Protein AF-A0A3S4INH4-F1 (afdb_monomer_lite)

Organism: Salmonella enterica I (NCBI:txid59201)

InterPro domains:
  IPR002901 Mannosyl-glycoprotein endo-beta-N-acetylglucosamidase-like domain [PF01832] (3-47)
  IPR053195 Bax-like [PTHR40572] (1-56)

Secondary structure (DSSP, 8-state):
------S--HHHHHHHHHHHHTTTTSHHHHHH--TT-PBPSSSS----TTS---BPPP---

Sequence (61 aa):
MLERVDIIPTSMVATMAAAESGWGTSKLARSNNNLFGMKCTKGRCTNTPGKVKGYSPIRVG

Structure (mmCIF, N/CA/C/O backbone):
data_AF-A0A3S4INH4-F1
#
_entry.id   AF-A0A3S4INH4-F1
#
loop_
_atom_site.group_PDB
_atom_site.id
_atom_site.type_symbol
_atom_site.label_atom_id
_atom_site.label_alt_id
_atom_site.label_comp_id
_atom_site.label_asym_id
_atom_site.label_entity_id
_atom_site.label_seq_id
_atom_site.pdbx_PDB_ins_code
_atom_site.Cartn_x
_atom_site.Cartn_y
_atom_site.Cartn_z
_atom_site.occupancy
_atom_site.B_iso_or_equiv
_atom_site.auth_seq_id
_atom_site.auth_comp_id
_atom_site.auth_asym_id
_atom_site.auth_atom_id
_atom_site.pdbx_PDB_model_num
ATOM 1 N N . MET A 1 1 ? -0.273 -35.331 14.416 1.00 59.47 1 MET A N 1
ATOM 2 C CA . MET A 1 1 ? -0.622 -35.053 13.009 1.00 59.47 1 MET A CA 1
ATOM 3 C C . MET A 1 1 ? -0.753 -33.545 12.872 1.00 59.47 1 MET A C 1
ATOM 5 O O . MET A 1 1 ? -1.600 -32.988 13.551 1.00 59.47 1 MET A O 1
ATOM 9 N N . LEU A 1 2 ? 0.140 -32.877 12.134 1.00 60.75 2 LEU A N 1
ATOM 10 C CA . LEU A 1 2 ? 0.014 -31.441 11.854 1.00 60.75 2 LEU A CA 1
ATOM 11 C C . LEU A 1 2 ? -0.927 -31.286 10.656 1.00 60.75 2 LEU A C 1
ATOM 13 O O . LEU A 1 2 ? -0.563 -31.673 9.547 1.00 60.75 2 LEU A O 1
ATOM 17 N N . GLU A 1 3 ? -2.131 -30.766 10.887 1.00 69.00 3 GLU A N 1
ATOM 18 C CA . GLU A 1 3 ? -3.000 -30.311 9.802 1.00 69.00 3 GLU A CA 1
ATOM 19 C C . GLU A 1 3 ? -2.295 -29.166 9.072 1.00 69.00 3 GLU A C 1
ATOM 21 O O . GLU A 1 3 ? -1.922 -28.156 9.674 1.00 69.00 3 GLU A O 1
ATOM 26 N N . ARG A 1 4 ? -2.064 -29.339 7.769 1.00 65.69 4 ARG A N 1
ATOM 27 C CA . ARG A 1 4 ? -1.647 -28.227 6.921 1.00 65.69 4 ARG A CA 1
ATOM 28 C C . ARG A 1 4 ? -2.853 -27.313 6.765 1.00 65.69 4 ARG A C 1
ATOM 30 O O . ARG A 1 4 ? -3.859 -27.694 6.181 1.00 65.69 4 ARG A O 1
ATOM 37 N N . VAL A 1 5 ? -2.748 -26.116 7.325 1.00 69.00 5 VAL A N 1
ATOM 38 C CA . VAL A 1 5 ? -3.702 -25.042 7.075 1.00 69.00 5 VAL A CA 1
ATOM 39 C C . VAL A 1 5 ? -3.226 -24.325 5.817 1.00 69.00 5 VAL A C 1
ATOM 41 O O . VAL A 1 5 ? -2.382 -23.435 5.881 1.00 69.00 5 VAL A O 1
A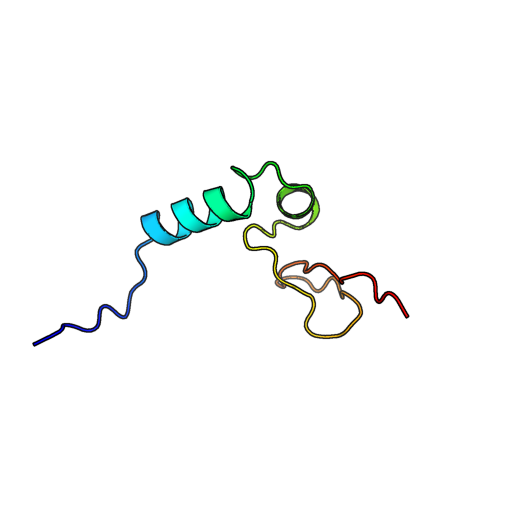TOM 44 N N . ASP A 1 6 ? -3.735 -24.740 4.659 1.00 72.12 6 ASP A N 1
ATOM 45 C CA . ASP A 1 6 ? -3.394 -24.126 3.364 1.00 72.12 6 ASP A CA 1
ATOM 46 C C . ASP A 1 6 ? -4.114 -22.778 3.133 1.00 72.12 6 ASP A C 1
ATOM 48 O O . ASP A 1 6 ? -3.931 -22.124 2.106 1.00 72.12 6 ASP A O 1
ATOM 52 N N . ILE A 1 7 ? -4.930 -22.335 4.097 1.00 85.94 7 ILE A N 1
ATOM 53 C CA . ILE A 1 7 ? -5.699 -21.090 4.037 1.00 85.94 7 ILE A CA 1
ATOM 54 C C . ILE A 1 7 ? -5.101 -20.081 5.015 1.00 85.94 7 ILE A C 1
ATOM 56 O O . ILE A 1 7 ? -5.192 -20.238 6.230 1.00 85.94 7 ILE A O 1
ATOM 60 N N . ILE A 1 8 ? -4.537 -18.998 4.485 1.00 87.88 8 ILE A N 1
ATOM 61 C CA . ILE A 1 8 ? -4.079 -17.883 5.315 1.00 87.88 8 ILE A CA 1
ATOM 62 C C . ILE A 1 8 ? -5.312 -17.082 5.767 1.00 87.88 8 ILE A C 1
ATOM 64 O O . ILE A 1 8 ? -6.042 -16.569 4.914 1.00 87.88 8 ILE A O 1
ATOM 68 N N . PRO A 1 9 ? -5.567 -16.940 7.081 1.00 91.25 9 PRO A N 1
ATOM 69 C CA . PRO A 1 9 ? -6.713 -16.184 7.566 1.00 91.25 9 PRO A CA 1
ATOM 70 C C . PRO A 1 9 ? -6.593 -14.698 7.207 1.00 91.25 9 PRO A C 1
ATOM 72 O O . PRO A 1 9 ? -5.518 -14.097 7.252 1.00 91.25 9 PRO A O 1
ATOM 75 N N . THR A 1 10 ? -7.726 -14.076 6.886 1.00 93.69 10 THR A N 1
ATOM 76 C CA . THR A 1 10 ? -7.793 -12.672 6.446 1.00 93.69 10 THR A CA 1
ATOM 77 C C . THR A 1 10 ? -7.269 -11.697 7.496 1.00 93.69 10 THR A C 1
ATOM 79 O O . THR A 1 10 ? -6.598 -10.726 7.149 1.00 93.69 10 THR A O 1
ATOM 82 N N . SER A 1 11 ? -7.515 -11.973 8.778 1.00 94.75 11 SER A N 1
ATOM 83 C CA . SER A 1 11 ? -7.001 -11.179 9.896 1.00 94.75 11 SER A CA 1
ATOM 84 C C . SER A 1 11 ? -5.473 -11.146 9.924 1.00 94.75 11 SER A C 1
ATOM 86 O O . SER A 1 11 ? -4.898 -10.085 10.141 1.00 94.75 11 SER A O 1
ATOM 88 N N . MET A 1 12 ? -4.816 -12.271 9.631 1.00 94.19 12 MET A N 1
ATOM 89 C CA . MET A 1 12 ? -3.357 -12.356 9.555 1.00 94.19 12 MET A CA 1
ATOM 90 C C . MET A 1 12 ? -2.818 -11.527 8.387 1.00 94.19 12 MET A C 1
ATOM 92 O O . MET A 1 12 ? -1.852 -10.785 8.544 1.00 94.19 12 MET A O 1
ATOM 96 N N . VAL A 1 13 ? -3.459 -11.592 7.217 1.00 94.88 13 VAL A N 1
ATOM 97 C CA . VAL A 1 13 ? -3.067 -10.756 6.068 1.00 94.88 13 VAL A CA 1
ATOM 98 C C . VAL A 1 13 ? -3.248 -9.269 6.383 1.00 94.88 13 VAL A C 1
ATOM 100 O O . VAL A 1 13 ? -2.383 -8.464 6.038 1.00 94.88 13 VAL A O 1
ATOM 103 N N . ALA A 1 14 ? -4.333 -8.899 7.067 1.00 95.31 14 ALA A N 1
ATOM 104 C CA . ALA A 1 14 ? -4.607 -7.519 7.454 1.00 95.31 14 ALA A CA 1
ATOM 105 C C . ALA A 1 14 ? -3.581 -6.977 8.462 1.00 95.31 14 ALA A C 1
ATOM 107 O O . ALA A 1 14 ? -3.092 -5.859 8.289 1.00 95.31 14 ALA A O 1
ATOM 108 N N . THR A 1 15 ? -3.213 -7.759 9.481 1.00 96.62 15 THR A N 1
ATOM 109 C CA . THR A 1 15 ? -2.206 -7.342 10.469 1.00 96.62 15 THR A CA 1
ATOM 110 C C . THR A 1 15 ? -0.819 -7.224 9.847 1.00 96.62 15 THR A C 1
ATOM 112 O O . THR A 1 15 ? -0.133 -6.234 10.099 1.00 96.62 15 THR A O 1
ATOM 115 N N . MET A 1 16 ? -0.429 -8.157 8.972 1.00 96.19 16 MET A N 1
ATOM 116 C CA . MET A 1 16 ? 0.824 -8.055 8.216 1.00 96.19 16 MET A CA 1
ATOM 117 C C . MET A 1 16 ? 0.833 -6.813 7.320 1.00 96.19 16 MET A C 1
ATOM 119 O O . MET A 1 16 ? 1.783 -6.037 7.353 1.00 96.19 16 MET A O 1
ATOM 123 N N . ALA A 1 17 ? -0.245 -6.564 6.572 1.00 95.94 17 ALA A N 1
ATOM 124 C CA . ALA A 1 17 ? -0.346 -5.377 5.729 1.00 95.94 17 ALA A CA 1
ATOM 125 C C . ALA A 1 17 ? -0.239 -4.078 6.546 1.00 95.94 17 ALA A C 1
ATOM 127 O O . ALA A 1 17 ? 0.428 -3.138 6.115 1.00 95.94 17 ALA A O 1
ATOM 128 N N . ALA A 1 18 ? -0.865 -4.011 7.726 1.00 95.75 18 ALA A N 1
ATOM 129 C CA . ALA A 1 18 ? -0.755 -2.861 8.621 1.00 95.75 18 ALA A CA 1
ATOM 130 C C . ALA A 1 18 ? 0.678 -2.674 9.146 1.00 95.75 18 ALA A C 1
ATOM 132 O O . ALA A 1 18 ? 1.174 -1.547 9.142 1.00 95.75 18 ALA A O 1
ATOM 133 N N . ALA A 1 19 ? 1.358 -3.754 9.537 1.00 96.75 19 ALA A N 1
ATOM 134 C CA . ALA A 1 19 ? 2.741 -3.704 10.005 1.00 96.75 19 ALA A CA 1
ATOM 135 C C . ALA A 1 19 ? 3.704 -3.215 8.906 1.00 96.75 19 ALA A C 1
ATOM 137 O O . ALA A 1 19 ? 4.434 -2.248 9.115 1.00 96.75 19 ALA A O 1
ATOM 138 N N . GLU A 1 20 ? 3.642 -3.806 7.711 1.00 96.56 20 GLU A N 1
ATOM 139 C CA . GLU A 1 20 ? 4.552 -3.496 6.595 1.00 96.56 20 GLU A CA 1
ATOM 140 C C . GLU A 1 20 ? 4.320 -2.100 5.990 1.00 96.56 20 GLU A C 1
ATOM 142 O O . GLU A 1 20 ? 5.240 -1.450 5.487 1.00 96.56 20 GLU A O 1
ATOM 147 N N . SER A 1 21 ? 3.082 -1.600 6.045 1.00 95.50 21 SER A N 1
ATOM 148 C CA . SER A 1 21 ? 2.721 -0.297 5.471 1.00 95.50 21 SER A CA 1
ATOM 149 C C . SER A 1 21 ? 2.733 0.862 6.470 1.00 95.50 21 SER A C 1
ATOM 151 O O . SER A 1 21 ? 2.452 2.001 6.075 1.00 95.50 21 SER A O 1
ATOM 153 N N . GLY A 1 22 ? 3.019 0.594 7.749 1.00 95.88 22 GLY A N 1
ATOM 154 C CA . GLY A 1 22 ? 2.881 1.570 8.829 1.00 95.88 22 GLY A CA 1
ATOM 155 C C . GLY A 1 22 ? 1.443 2.076 8.941 1.00 95.88 22 GLY A C 1
ATOM 156 O O . GLY A 1 22 ? 1.196 3.274 8.804 1.00 95.88 22 GLY A O 1
ATOM 157 N N . TRP A 1 23 ? 0.483 1.162 9.095 1.00 95.44 23 TRP A N 1
ATOM 158 C CA . TRP A 1 23 ? -0.957 1.451 9.105 1.00 95.44 23 TRP A CA 1
ATOM 159 C C . TRP A 1 23 ? -1.437 2.19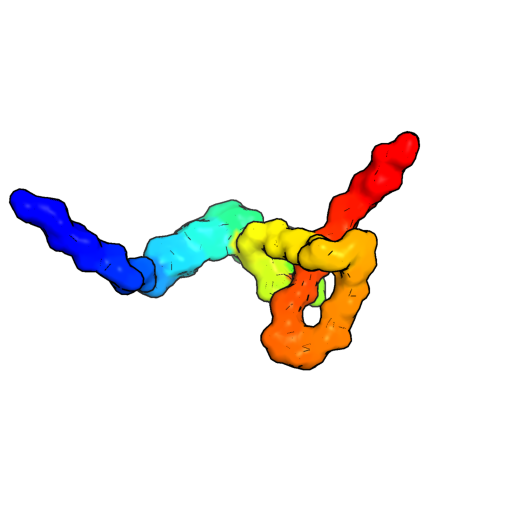2 7.843 1.00 95.44 23 TRP A C 1
ATOM 161 O O . TRP A 1 23 ? -2.280 3.085 7.902 1.00 95.44 23 TRP A O 1
ATOM 171 N N . GLY A 1 24 ? -0.863 1.865 6.682 1.00 93.50 24 GLY A N 1
ATOM 172 C CA . GLY A 1 24 ? -1.189 2.499 5.400 1.00 93.50 24 GLY A CA 1
ATOM 173 C C . GLY A 1 24 ? -0.618 3.910 5.216 1.00 93.50 24 GLY A C 1
ATOM 174 O O . GLY A 1 24 ? -0.974 4.603 4.259 1.00 93.50 24 GLY A O 1
ATOM 175 N N . THR A 1 25 ? 0.264 4.373 6.105 1.00 95.19 25 THR A N 1
ATOM 176 C CA . THR A 1 25 ? 0.822 5.735 6.030 1.00 95.19 25 THR A CA 1
ATOM 17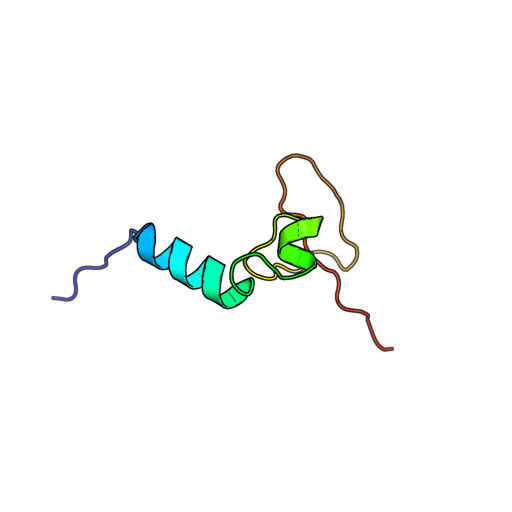7 C C . THR A 1 25 ? 2.063 5.848 5.150 1.00 95.19 25 THR A C 1
ATOM 179 O O . THR A 1 25 ? 2.404 6.953 4.720 1.00 95.19 25 THR A O 1
ATOM 182 N N . SER A 1 26 ? 2.701 4.723 4.815 1.00 94.12 26 SER A N 1
ATOM 183 C CA . SER A 1 26 ? 3.857 4.691 3.920 1.00 94.12 26 SER A CA 1
ATOM 184 C C . SER A 1 26 ? 3.570 5.373 2.575 1.00 94.12 26 SER A C 1
ATOM 186 O O . SER A 1 26 ? 2.507 5.206 1.969 1.00 94.12 26 SER A O 1
ATOM 188 N N . LYS A 1 27 ? 4.563 6.106 2.052 1.00 91.88 27 LYS A N 1
ATOM 189 C CA . LYS A 1 27 ? 4.489 6.765 0.735 1.00 91.88 27 LYS A CA 1
ATOM 190 C C . LYS A 1 27 ? 4.157 5.767 -0.377 1.00 91.88 27 LYS A C 1
ATOM 192 O O . LYS A 1 27 ? 3.399 6.086 -1.290 1.00 91.88 27 LYS A O 1
ATOM 197 N N . LEU A 1 28 ? 4.699 4.553 -0.277 1.00 92.00 28 LEU A N 1
ATOM 198 C CA . LEU A 1 28 ? 4.460 3.481 -1.236 1.00 92.00 28 LEU A CA 1
ATOM 199 C C . LEU A 1 28 ? 3.038 2.910 -1.111 1.00 92.00 28 LEU A C 1
ATOM 201 O O . LEU A 1 28 ? 2.386 2.677 -2.126 1.00 92.00 28 LEU A O 1
ATOM 205 N N . ALA A 1 29 ? 2.519 2.773 0.111 1.00 93.69 29 ALA A N 1
ATOM 206 C CA . ALA A 1 29 ? 1.138 2.358 0.339 1.00 93.69 29 ALA A CA 1
ATOM 207 C C . ALA A 1 29 ? 0.146 3.344 -0.300 1.00 93.69 29 ALA A C 1
ATOM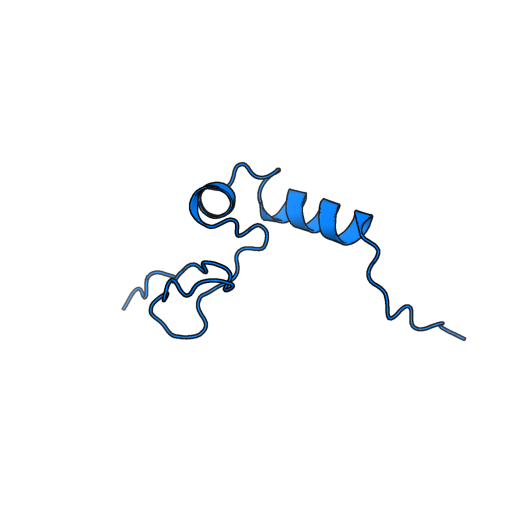 209 O O . ALA A 1 29 ? -0.723 2.924 -1.057 1.00 93.69 29 ALA A O 1
ATOM 210 N N . ARG A 1 30 ? 0.336 4.652 -0.083 1.00 92.19 30 ARG A N 1
ATOM 211 C CA . ARG A 1 30 ? -0.564 5.706 -0.589 1.00 92.19 30 ARG A CA 1
ATOM 212 C C . ARG A 1 30 ? -0.463 5.952 -2.095 1.00 92.19 30 ARG A C 1
ATOM 214 O O . ARG A 1 30 ? -1.476 6.137 -2.756 1.00 92.19 30 ARG A O 1
ATOM 221 N N . SER A 1 31 ? 0.752 5.982 -2.641 1.00 90.75 31 SER A N 1
ATOM 222 C CA . SER A 1 31 ? 0.974 6.290 -4.064 1.00 90.75 31 SER A CA 1
ATOM 223 C C . SER A 1 31 ? 0.652 5.100 -4.972 1.00 90.75 31 SER A C 1
ATOM 225 O O . SER A 1 31 ? 0.190 5.267 -6.103 1.00 90.75 31 SER A O 1
ATOM 227 N N . ASN A 1 32 ? 0.930 3.886 -4.494 1.00 90.56 32 ASN A N 1
ATOM 228 C CA . ASN A 1 32 ? 0.986 2.702 -5.340 1.00 90.56 32 ASN A CA 1
ATOM 229 C C . ASN A 1 32 ? 0.014 1.587 -4.923 1.00 90.56 32 ASN A C 1
ATOM 231 O O . ASN A 1 32 ? 0.002 0.546 -5.582 1.00 90.56 32 ASN A O 1
ATOM 235 N N . ASN A 1 33 ? -0.780 1.777 -3.862 1.00 91.19 33 ASN A N 1
ATOM 236 C CA . ASN A 1 33 ? -1.595 0.722 -3.243 1.00 91.19 33 ASN A CA 1
ATOM 237 C C . ASN A 1 33 ? -0.765 -0.535 -2.935 1.00 91.19 33 ASN A C 1
ATOM 239 O O . ASN A 1 33 ? -1.190 -1.666 -3.164 1.00 91.19 33 ASN A O 1
ATOM 243 N N . ASN A 1 34 ? 0.465 -0.328 -2.465 1.00 92.44 34 ASN A N 1
ATOM 244 C CA . ASN A 1 34 ? 1.442 -1.385 -2.250 1.00 92.44 34 ASN A CA 1
ATOM 245 C C . ASN A 1 34 ? 1.788 -1.465 -0.759 1.00 92.44 34 ASN A C 1
ATOM 247 O O . ASN A 1 34 ? 2.674 -0.766 -0.269 1.00 92.44 34 ASN A O 1
ATOM 251 N N . LEU A 1 35 ? 1.027 -2.304 -0.052 1.00 94.88 35 LEU A N 1
ATOM 252 C CA . LEU A 1 35 ? 1.077 -2.453 1.406 1.00 94.88 35 LEU A CA 1
ATOM 253 C C . LEU A 1 35 ? 2.244 -3.323 1.893 1.00 94.88 35 LEU A C 1
ATOM 255 O O . LEU A 1 35 ? 2.619 -3.225 3.050 1.00 94.88 35 LEU A O 1
ATOM 259 N N . PHE A 1 36 ? 2.825 -4.135 1.009 1.00 94.69 36 PHE A N 1
ATOM 260 C CA . PHE A 1 36 ? 3.854 -5.128 1.342 1.00 94.69 36 PHE A CA 1
ATOM 261 C C . PHE A 1 36 ? 5.243 -4.771 0.803 1.00 94.69 36 PHE A C 1
ATOM 263 O O . PHE A 1 36 ? 6.141 -5.605 0.792 1.00 94.69 36 PHE A O 1
ATOM 270 N N . GLY A 1 37 ? 5.426 -3.567 0.255 1.00 92.31 37 GLY A N 1
ATOM 271 C CA . GLY A 1 37 ? 6.729 -3.182 -0.282 1.00 92.31 37 GLY A CA 1
ATOM 272 C C . GLY A 1 37 ? 7.174 -4.038 -1.472 1.00 92.31 37 GLY A C 1
ATOM 273 O O . GLY A 1 37 ? 8.351 -4.365 -1.605 1.00 92.31 37 GLY A O 1
ATOM 274 N N . MET A 1 38 ? 6.257 -4.422 -2.361 1.00 92.00 38 MET A N 1
ATOM 275 C CA . MET A 1 38 ? 6.618 -5.237 -3.521 1.00 92.00 38 MET A CA 1
ATOM 276 C C . MET A 1 38 ? 7.534 -4.469 -4.481 1.00 92.00 38 MET A C 1
ATOM 278 O O . MET A 1 38 ? 7.259 -3.318 -4.839 1.00 92.00 38 MET A O 1
ATOM 282 N N . LYS A 1 39 ? 8.615 -5.123 -4.914 1.00 89.69 39 LYS A N 1
ATOM 283 C CA . LYS A 1 39 ? 9.549 -4.609 -5.923 1.00 89.69 39 LYS A CA 1
ATOM 284 C C . LYS A 1 39 ? 9.056 -4.911 -7.334 1.00 89.69 39 LYS A C 1
ATOM 286 O O . LYS A 1 39 ? 8.326 -5.871 -7.572 1.00 89.69 39 LYS A O 1
ATOM 291 N N . CYS A 1 40 ? 9.502 -4.106 -8.286 1.00 87.94 40 CYS A N 1
ATOM 292 C CA . CYS A 1 40 ? 9.291 -4.378 -9.703 1.00 87.94 40 CYS A CA 1
ATOM 293 C C . CYS A 1 40 ? 10.175 -5.550 -10.159 1.00 87.94 40 CYS A C 1
ATOM 295 O O . CYS A 1 40 ? 11.371 -5.573 -9.883 1.00 87.94 40 CYS A O 1
ATOM 297 N N . THR A 1 41 ? 9.590 -6.527 -10.862 1.00 79.19 41 THR A N 1
ATOM 298 C CA . THR A 1 41 ? 10.289 -7.748 -11.314 1.00 79.19 41 THR A CA 1
ATOM 299 C C . THR A 1 41 ? 11.391 -7.456 -12.332 1.00 79.19 41 THR A C 1
ATOM 301 O O . THR A 1 41 ? 12.408 -8.139 -12.374 1.00 79.19 41 THR A O 1
ATOM 304 N N . LYS A 1 42 ? 11.194 -6.432 -13.167 1.00 73.12 42 LYS A N 1
ATOM 305 C CA . LYS A 1 42 ? 12.194 -5.920 -14.108 1.00 73.12 42 LYS A CA 1
ATOM 306 C C . LYS A 1 42 ? 12.634 -4.553 -13.596 1.00 73.12 42 LYS A C 1
ATOM 308 O O . LYS A 1 42 ? 11.794 -3.805 -13.107 1.00 73.12 42 LYS A O 1
ATOM 313 N N . GLY A 1 43 ? 13.924 -4.224 -13.703 1.00 70.31 43 GLY A N 1
ATOM 314 C CA . GLY A 1 43 ? 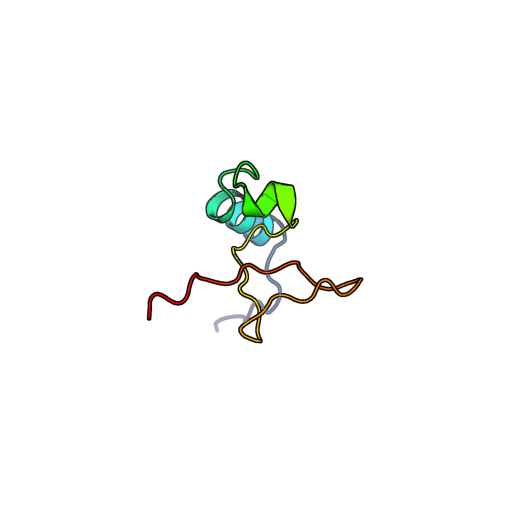14.566 -3.047 -13.083 1.00 70.31 43 GLY A CA 1
ATOM 315 C C . GLY A 1 43 ? 13.992 -1.660 -13.425 1.00 70.31 43 GLY A C 1
ATOM 316 O O . GLY A 1 43 ? 14.551 -0.655 -13.003 1.00 70.31 43 GLY A O 1
ATOM 317 N N . ARG A 1 44 ? 12.890 -1.587 -14.178 1.00 75.62 44 ARG A N 1
ATOM 318 C CA . ARG A 1 44 ? 12.026 -0.417 -14.313 1.00 75.62 44 ARG A CA 1
ATOM 319 C C . ARG A 1 44 ? 10.580 -0.844 -14.058 1.00 75.62 44 ARG A C 1
ATOM 321 O O . ARG A 1 44 ? 10.103 -1.827 -14.621 1.00 75.62 44 ARG A O 1
ATOM 328 N N . CYS A 1 45 ? 9.875 -0.068 -13.245 1.00 81.44 45 CYS A N 1
ATOM 329 C CA . CYS A 1 45 ? 8.463 -0.291 -12.975 1.00 81.44 45 CYS A CA 1
ATOM 330 C C . CYS A 1 45 ? 7.607 0.073 -14.190 1.00 81.44 45 CYS A C 1
ATOM 332 O O . CYS A 1 45 ? 7.714 1.178 -14.721 1.00 81.44 45 CYS A O 1
ATOM 334 N N . THR A 1 46 ? 6.748 -0.852 -14.614 1.00 78.12 46 THR A N 1
ATOM 335 C CA . THR A 1 46 ? 5.737 -0.630 -15.652 1.00 78.12 46 THR A CA 1
ATOM 336 C C . THR A 1 46 ? 4.362 -0.569 -15.001 1.00 78.12 46 THR A C 1
ATOM 338 O O . THR A 1 46 ? 3.970 -1.496 -14.292 1.00 78.12 46 THR A O 1
ATOM 341 N N . ASN A 1 47 ? 3.618 0.510 -15.241 1.00 75.88 47 ASN A N 1
ATOM 342 C CA . ASN A 1 47 ? 2.250 0.647 -14.749 1.00 75.88 47 ASN A CA 1
ATOM 343 C C . ASN A 1 47 ? 1.289 -0.054 -15.713 1.00 75.88 47 ASN A C 1
ATOM 345 O O . ASN A 1 47 ? 0.782 0.558 -16.648 1.00 75.88 47 ASN A O 1
ATOM 349 N N . THR A 1 48 ? 1.058 -1.344 -15.487 1.00 81.25 48 THR A N 1
ATOM 350 C CA . THR A 1 48 ? 0.053 -2.122 -16.223 1.00 81.25 48 THR A CA 1
ATOM 351 C C . THR A 1 48 ? -1.241 -2.198 -15.403 1.00 81.25 48 THR A C 1
ATOM 353 O O . THR A 1 48 ? -1.166 -2.453 -14.196 1.00 81.25 48 THR A O 1
ATOM 356 N N . PRO A 1 49 ? -2.427 -2.009 -16.010 1.00 77.25 49 PRO A N 1
ATOM 357 C CA . PRO A 1 49 ? -3.702 -2.229 -15.330 1.00 77.25 49 PRO A CA 1
ATOM 358 C C . PRO A 1 49 ? -3.775 -3.631 -14.709 1.00 77.25 49 PRO A C 1
ATOM 360 O O . PRO A 1 49 ? -3.318 -4.605 -15.305 1.00 77.25 49 PRO A O 1
ATOM 363 N N . GLY A 1 50 ? -4.311 -3.735 -13.490 1.00 79.00 50 GLY A N 1
ATOM 364 C CA . GLY A 1 50 ? -4.428 -5.010 -12.769 1.00 79.00 50 GLY A CA 1
ATOM 365 C C . GLY A 1 50 ? -3.121 -5.555 -12.174 1.00 79.00 50 GLY A C 1
ATOM 366 O O . GLY A 1 50 ? -3.119 -6.652 -11.618 1.00 79.00 50 GLY A O 1
ATOM 367 N N . LYS A 1 51 ? -2.005 -4.817 -12.258 1.00 80.88 51 LYS A N 1
ATOM 368 C CA . LYS A 1 51 ? -0.751 -5.157 -11.570 1.00 80.88 51 LYS A CA 1
ATOM 369 C C . LYS A 1 51 ? -0.483 -4.197 -10.416 1.00 80.88 51 LYS A C 1
ATOM 371 O O . LYS A 1 51 ? -0.758 -3.002 -10.491 1.00 80.88 51 LYS A O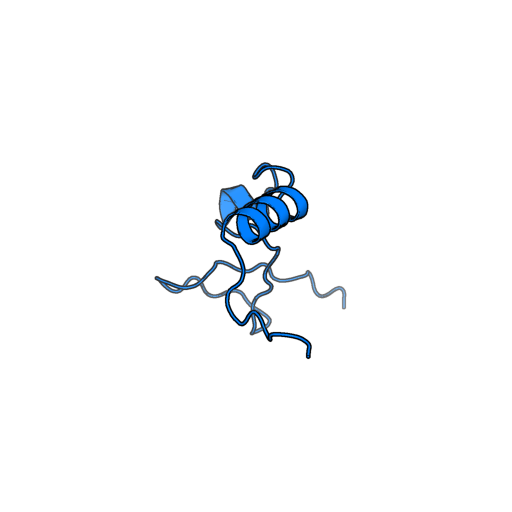 1
ATOM 376 N N . VAL A 1 52 ? 0.097 -4.739 -9.350 1.00 78.81 52 VAL A N 1
ATOM 377 C CA . VAL A 1 52 ? 0.578 -3.957 -8.209 1.00 78.81 52 VAL A CA 1
ATOM 378 C C . VAL A 1 52 ? 1.714 -3.041 -8.656 1.00 78.81 52 VAL A C 1
ATOM 380 O O . VAL A 1 52 ? 2.657 -3.474 -9.324 1.00 78.81 52 VAL A O 1
ATOM 383 N N . LYS A 1 53 ? 1.623 -1.755 -8.311 1.00 89.44 53 LYS A N 1
ATOM 384 C CA . LYS A 1 53 ? 2.641 -0.766 -8.672 1.00 89.44 53 LYS A CA 1
ATOM 385 C C . LYS A 1 53 ? 3.841 -0.935 -7.732 1.00 89.44 53 LYS A C 1
ATOM 387 O O . LYS A 1 53 ? 3.872 -0.420 -6.613 1.00 89.44 53 LYS A O 1
ATOM 392 N N . GLY A 1 54 ? 4.823 -1.725 -8.151 1.00 88.31 54 GLY A N 1
ATOM 393 C CA . GLY A 1 54 ? 6.027 -1.961 -7.354 1.00 88.31 54 GLY A CA 1
ATOM 394 C C . GLY A 1 54 ? 6.894 -0.706 -7.187 1.00 88.31 54 GLY A C 1
ATOM 395 O O . GLY A 1 54 ? 6.644 0.324 -7.816 1.00 88.31 54 GLY A O 1
ATOM 396 N N . TYR A 1 55 ? 7.938 -0.795 -6.365 1.00 88.06 55 TYR A N 1
ATOM 397 C CA . TYR A 1 55 ? 9.023 0.192 -6.364 1.00 88.06 55 TYR A CA 1
ATOM 398 C C . TYR A 1 55 ? 10.285 -0.371 -7.026 1.00 88.06 55 TYR A C 1
ATOM 400 O O . TYR A 1 55 ? 10.535 -1.579 -7.005 1.00 88.06 55 TYR A O 1
ATOM 408 N N . SER A 1 56 ? 11.087 0.513 -7.618 1.00 86.56 56 SER A N 1
ATOM 409 C CA . SER A 1 56 ? 12.437 0.184 -8.070 1.00 86.56 56 SER A CA 1
ATOM 410 C C . SER A 1 56 ? 13.419 0.730 -7.043 1.00 86.56 56 SER A C 1
ATOM 412 O O . SER A 1 56 ? 13.387 1.938 -6.797 1.00 86.56 56 SER A O 1
ATOM 414 N N . PRO A 1 57 ? 14.287 -0.098 -6.438 1.00 77.75 57 PRO A N 1
ATOM 415 C CA . PRO A 1 57 ? 15.399 0.443 -5.676 1.00 77.75 57 PRO A CA 1
ATOM 416 C C . PRO A 1 57 ? 16.277 1.275 -6.618 1.00 77.75 57 PRO A C 1
ATOM 418 O O . PRO A 1 57 ? 16.453 0.929 -7.791 1.00 77.75 57 PRO A O 1
ATOM 421 N N . ILE A 1 58 ? 16.809 2.385 -6.111 1.00 73.31 58 ILE A N 1
ATOM 422 C CA . ILE A 1 58 ? 17.889 3.099 -6.788 1.00 73.31 58 ILE A CA 1
ATOM 423 C C . ILE A 1 58 ? 19.063 2.124 -6.895 1.00 73.31 58 ILE A C 1
ATOM 425 O O . ILE A 1 58 ? 19.527 1.592 -5.888 1.00 73.31 58 ILE A O 1
ATOM 429 N N . ARG A 1 59 ? 19.508 1.842 -8.125 1.00 67.38 59 ARG A N 1
ATOM 430 C CA . ARG A 1 59 ? 20.805 1.200 -8.335 1.00 67.38 59 ARG A CA 1
ATOM 431 C C . ARG A 1 59 ? 21.853 2.260 -8.037 1.00 67.38 59 ARG A C 1
ATOM 433 O O . ARG A 1 59 ? 22.077 3.135 -8.866 1.00 67.38 59 ARG A O 1
ATOM 440 N N . VAL A 1 60 ? 22.430 2.205 -6.841 1.00 65.38 60 VAL A N 1
ATOM 441 C CA . VAL A 1 60 ? 23.711 2.861 -6.583 1.00 65.38 60 VAL A CA 1
ATOM 442 C C . VAL A 1 60 ? 24.734 2.042 -7.366 1.00 65.38 60 VAL A C 1
ATOM 444 O O . VAL A 1 60 ? 24.915 0.860 -7.073 1.00 65.38 60 VAL A O 1
ATOM 447 N N . GLY A 1 61 ? 25.224 2.618 -8.463 1.00 57.25 61 GLY A N 1
ATOM 448 C CA . GLY A 1 61 ? 26.318 2.065 -9.261 1.00 57.25 61 GLY A CA 1
ATOM 449 C C . GLY A 1 61 ? 27.660 2.414 -8.651 1.00 57.25 61 GLY A C 1
ATOM 450 O O . GLY A 1 61 ? 27.718 3.453 -7.955 1.00 57.25 61 GLY A O 1
#

Foldseek 3Di:
DDDPPPDDDPVNVVVQLCVQCVNQPRPLCVPFVCSNQAADPDQDFDDDPPDGGHDHPPPPD

pLDDT: mean 85.11, std 10.98, range [57.25, 96.75]

Radius of gyration: 14.91 Å; chains: 1; bounding box: 34×42×29 Å